Protein 2FMA (pdb70)

Foldseek 3Di:
DFKDKDKDFDDPDWAAPVVQVVVQQVVLVVVQFGWDDKDFADDDDPGTGGIMITITGHD

Sequence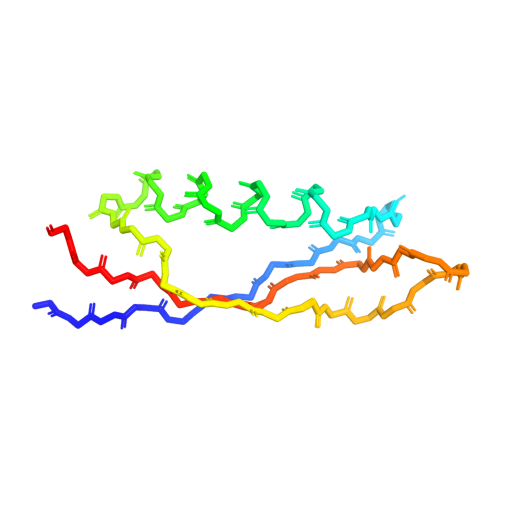 (59 aa):
EACKFLHQERMDVCETHLHWHTVAKETCSEKSTNLHDYGMMLLPCGIDKFRGVEEFVCCPL

Secondary structure (DSSP, 8-state):
---EEEEEE-SS--B-HHHHHHHHHHHHHHTTEEEEEEEEEEEETTTEEEEEEEEEEE-

B-factor: mean 13.14, std 8.06, range [6.63, 53.62]

Nearest PDB structures (foldseek):
  2fjz-assembly1_A  TM=1.017E+00  e=2.260E-12  Homo sapiens
  2fkl-assembly2_B  TM=9.166E-01  e=6.407E-11  Homo sapiens
  4pwq-assembly2_B  TM=9.666E-01  e=7.252E-10  Homo sapiens
  4pwq-assembly1_A  TM=9.651E-01  e=8.268E-10  Homo sapiens
  7mrk-assembly1_A  TM=9.667E-01  e=1.816E-09  Gallus gallus

GO terms:
  GO:1905898 positive regulation of response to endoplasmic reticulum stress (P, IDA)
  GO:0005634 nucleus (C, IGI)
  GO:0003682 chromatin binding (F, IGI)
  GO:0010629 negative regulation of gene expression (P, TAS)
  GO:0141137 positive regulation of gene expression, epigenetic (P, IGI)
  GO:0006357 regulation of transcription by RNA polymerase II (P, IGI)
  GO:0000122 negative regulation of transcription by RNA polymerase II (P, IGI)
  GO:1900221 regulation of amyloid-beta clearance (P, IMP)
  GO:0005515 protein binding (F, IPI)
  GO:0031901 early endosome membrane (C, IDA)
  GO:0005576 extracellular region (C, IDA)
  GO:0106003 amyloid-beta complex (C, IDA)
  GO:1904646 cellular response to amyloid-beta (P, IDA)
  GO:0032224 positive regulation of synaptic transmission, cholinergic (P, IDA)
  GO:0048018 receptor ligand activity (F, IDA)
  GO:0043083 synaptic cleft (C, TAS)
  GO:0005178 integrin binding (F, IDA)
  GO:0070381 endosome to plasma membrane transport vesicle (C, IDA)
  GO:0005739 mitochondrion (C, IDA)
  GO:0005764 lysosome (C, IDA)

Solvent-accessible surface area: 4063 Å² total; per-residue (Å²): 174,78,63,125,115,39,108,70,75,88,186,110,65,33,51,49,84,132,43,2,52,49,28,0,95,108,20,0,74,148,112,74,7,80,35,141,82,57,29,53,31,84,102,27,74,174,79,76,46,84,0,0,62,2,47,1,24,50,165

InterPro domains:
  IPR002223 Pancreatic trypsin inhibitor Kunitz domain [PF00014] (290-341)
  IPR002223 Pancreatic trypsin inhibitor Kunitz domain [PR00759] (288-302)
  IPR002223 Pancreatic trypsin inhibitor Kunitz domain [PR00759] (316-326)
  IPR002223 Pancreatic trypsin inhibitor Kunitz domain [PR00759] (326-341)
  IPR002223 Pancreatic trypsin inhibitor Kunitz domain [PS50279] (291-341)
  IPR002223 Pancreatic trypsin inhibitor Kunitz domain [SM00131] (289-342)
  IPR008154 Amyloidogenic glycoprotein, extracellular [PS51869] (28-189)
  IPR008154 Amyloidogenic glycoprotein, extracellular [SM00006] (24-188)
  IPR008155 Amyloidogenic glycoprotein [PR00203] (177-195)
  IPR008155 Amyloidogenic glycoprotein [PR00203] (382-405)
  IPR008155 Amyloidogenic glycoprotein [PR00203] (699-724)
  IPR008155 Amyloidogenic glycoprotein [PR00203] (745-767)
  IPR008155 Amyloidogenic glycoprotein [PTHR23103] (10-770)
  IPR011178 Amyloidogenic glycoprotein, copper-binding [PF12924] (132-188)
  IPR011993 PH-like domain superfamily [G3DSA:2.30.29.30] (742-770)
  IPR013803 Amyloidogenic glycoprotein, amyloid-beta peptide [PF03494] (676-713)
  IPR0138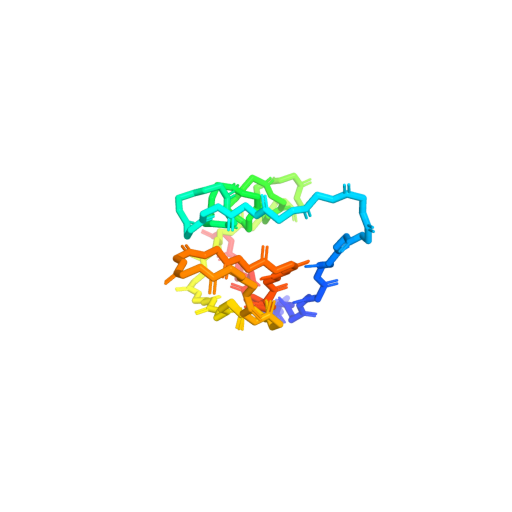03 Amyloidogenic glycoprotein, amyloid-beta peptide [PR00204] (675-688)
  IPR013803 Amyloidogenic glycoprotein, amyloid-beta peptide [PR00204] (689-701)
  IPR013803 Amyloidogenic glycoprotein, amyloid-beta peptide [PR00204] (701-713)
  IPR015849 Amyloidogenic glycoprotein, heparin-binding [PF02177] (31-131)

CATH classification: 3.30.1490.140

Structure (mmCIF, N/CA/C/O backbone):
data_2FMA
#
_entry.id   2FMA
#
_cell.length_a   31.289
_cell.length_b   32.488
_cell.length_c   50.088
_cell.angle_alpha   90.00
_cell.angle_beta   90.00
_cell.angle_gamma   90.00
#
_symmetry.space_group_name_H-M   'P 21 21 21'
#
loop_
_entity.id
_entity.type
_entity.pdbx_description
1 polymer 'Amyloid beta A4 protein precursor'
2 non-polymer GLYCEROL
3 water water
#
loop_
_atom_site.group_PDB
_atom_site.id
_atom_site.type_symbol
_atom_site.label_atom_id
_atom_site.label_alt_id
_atom_site.label_comp_id
_atom_site.label_asym_id
_atom_site.label_entity_id
_atom_site.label_seq_id
_atom_site.pdbx_PDB_ins_code
_atom_site.Cartn_x
_atom_site.Cartn_y
_atom_site.Cartn_z
_atom_site.occupancy
_atom_site.B_iso_or_equiv
_atom_site.auth_seq_id
_atom_site.auth_comp_id
_atom_site.auth_asym_id
_atom_site.auth_atom_id
_atom_site.pdbx_PDB_model_num
ATOM 1 N N . GLU A 1 1 ? 5.922 -4.120 13.259 1.00 23.90 131 GLU A N 1
ATOM 2 C CA . GLU A 1 1 ? 6.535 -3.095 12.537 1.00 25.26 131 GLU A CA 1
ATOM 3 C C . GLU A 1 1 ? 7.192 -2.106 13.546 1.00 20.27 131 GLU A C 1
ATOM 4 O O . GLU A 1 1 ? 6.632 -1.769 14.666 1.00 27.58 131 GLU A O 1
ATOM 10 N N . ALA A 1 2 ? 8.372 -1.678 13.250 1.00 17.75 132 ALA A N 1
ATOM 11 C CA . ALA A 1 2 ? 9.081 -0.663 13.939 1.00 12.12 132 ALA A CA 1
ATOM 12 C C . ALA A 1 2 ? 9.069 0.594 13.112 1.00 11.03 132 ALA A C 1
ATOM 13 O O . ALA A 1 2 ? 8.523 0.642 12.027 1.00 15.97 132 ALA A O 1
ATOM 15 N N . CYS A 1 3 ? 9.729 1.621 13.622 1.00 8.26 133 CYS A N 1
ATOM 16 C CA . CYS A 1 3 ? 9.968 2.835 12.830 1.00 8.15 133 CYS A CA 1
ATOM 17 C C . CYS A 1 3 ? 11.057 2.611 11.838 1.00 7.83 133 CYS A C 1
ATOM 18 O O . CYS A 1 3 ? 11.968 1.763 12.023 1.00 9.43 133 CYS A O 1
ATOM 21 N N . LYS A 1 4 ? 11.059 3.395 10.762 1.00 7.89 134 LYS A N 1
ATOM 22 C CA . LYS A 1 4 ? 12.044 3.323 9.698 1.00 7.89 134 LYS A CA 1
ATOM 23 C C . LYS A 1 4 ? 12.783 4.669 9.619 1.00 7.33 134 LYS A C 1
ATOM 24 O O . LYS A 1 4 ? 12.182 5.720 9.520 1.00 7.99 134 LYS A O 1
ATOM 30 N N . PHE A 1 5 ? 14.128 4.579 9.618 1.00 7.66 135 PHE A N 1
ATOM 31 C CA . PHE A 1 5 ? 15.009 5.714 9.417 1.00 7.44 135 PHE A CA 1
ATOM 32 C C . PHE A 1 5 ? 15.360 5.851 7.953 1.00 7.79 135 PHE A C 1
ATOM 33 O O . PHE A 1 5 ? 15.757 4.856 7.309 1.00 9.50 135 PHE A O 1
ATOM 41 N N . LEU A 1 6 ? 15.223 7.056 7.400 1.00 7.42 136 LEU A N 1
ATOM 42 C CA . LEU A 1 6 ? 15.414 7.355 6.003 1.00 8.36 136 LEU A CA 1
ATOM 43 C C . LEU A 1 6 ? 16.269 8.601 5.842 1.00 8.06 136 LEU A C 1
ATOM 44 O O . LEU A 1 6 ? 16.280 9.491 6.700 1.00 8.20 136 LEU A O 1
ATOM 49 N N . HIS A 1 7 ? 16.992 8.678 4.717 1.00 10.07 137 HIS A N 1
ATOM 50 C CA . HIS A 1 7 ? 17.874 9.767 4.347 1.00 10.15 137 HIS A CA 1
ATOM 51 C C . HIS A 1 7 ? 17.462 10.196 2.929 1.00 9.75 137 HIS A C 1
ATOM 52 O O . HIS A 1 7 ? 17.512 9.367 2.025 1.00 12.52 137 HIS A O 1
ATOM 59 N N . GLN A 1 8 ? 17.143 11.486 2.734 1.00 8.95 138 GLN A N 1
ATOM 60 C CA . GLN A 1 8 ? 16.876 12.008 1.431 1.00 8.86 138 GLN A CA 1
ATOM 61 C C . GLN A 1 8 ? 17.606 13.307 1.237 1.00 8.52 138 GLN A C 1
ATOM 62 O O . GLN A 1 8 ? 17.423 14.243 2.047 1.00 11.42 138 GLN A O 1
ATOM 68 N N . GLU A 1 9 ? 18.390 13.446 0.201 1.00 8.61 139 GLU A N 1
ATOM 69 C CA . GLU A 1 9 ? 19.060 14.676 -0.140 1.00 8.11 139 GLU A CA 1
ATOM 70 C C . GLU A 1 9 ? 18.927 14.937 -1.616 1.00 8.01 139 GLU A C 1
ATOM 71 O O . GLU A 1 9 ? 18.523 14.050 -2.367 1.00 9.02 139 GLU A O 1
ATOM 77 N N . ARG A 1 10 ? 19.290 16.141 -2.041 1.00 8.25 140 ARG A N 1
ATOM 78 C CA . ARG A 1 10 ? 19.346 16.446 -3.425 1.00 9.23 140 ARG A CA 1
ATOM 79 C C . ARG A 1 10 ? 20.573 17.292 -3.723 1.00 7.97 140 ARG A C 1
ATOM 80 O O . ARG A 1 10 ? 21.160 17.900 -2.843 1.00 8.62 140 ARG A O 1
ATOM 88 N N . MET A 1 11 ? 20.904 17.276 -5.015 1.00 7.95 141 MET A N 1
ATOM 89 C CA . MET A 1 11 ? 22.156 17.925 -5.464 1.00 7.99 141 MET A CA 1
ATOM 90 C C . MET A 1 11 ? 21.908 19.065 -6.415 1.00 8.39 141 MET A C 1
ATOM 91 O O . MET A 1 11 ? 22.841 19.690 -6.893 1.00 9.10 141 MET A O 1
ATOM 96 N N . ASP A 1 12 ? 20.613 19.378 -6.740 1.00 8.53 142 ASP A N 1
ATOM 97 C CA . ASP A 1 12 ? 20.248 20.370 -7.723 1.00 8.84 142 ASP A CA 1
ATOM 98 C C . ASP A 1 12 ? 19.830 21.699 -7.135 1.00 8.66 142 ASP A C 1
ATOM 99 O O . ASP A 1 12 ? 19.843 22.685 -7.834 1.00 11.56 142 ASP A O 1
ATOM 104 N N . VAL A 1 13 ? 19.376 21.742 -5.863 1.00 8.48 143 VAL A N 1
ATOM 105 C CA . VAL A 1 13 ? 18.858 22.924 -5.259 1.00 8.90 143 VAL A CA 1
ATOM 106 C C . VAL A 1 13 ? 19.049 22.823 -3.740 1.00 8.54 143 VAL A C 1
ATOM 107 O O . VAL A 1 13 ? 19.044 21.766 -3.223 1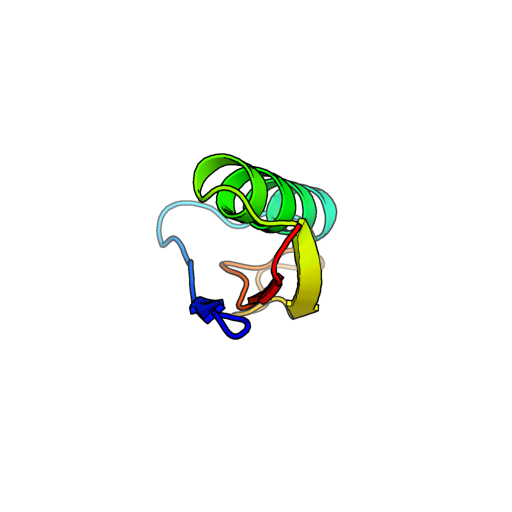.00 10.83 143 VAL A O 1
ATOM 111 N N . CYS A 1 14 ? 19.195 23.999 -3.102 1.00 7.81 144 CYS A N 1
ATOM 112 C CA . CYS A 1 14 ? 19.105 24.133 -1.688 1.00 7.92 144 CYS A CA 1
ATOM 113 C C . CYS A 1 14 ? 17.706 24.602 -1.281 1.00 8.45 144 CYS A C 1
ATOM 114 O O . CYS A 1 14 ? 17.111 25.403 -2.015 1.00 11.45 144 CYS A O 1
ATOM 117 N N . GLU A 1 15 ? 17.209 24.148 -0.145 1.00 7.38 145 GLU A N 1
ATOM 118 C CA . GLU A 1 15 ? 15.842 24.422 0.262 1.00 7.96 145 GLU A CA 1
ATOM 119 C C . GLU A 1 15 ? 15.773 24.653 1.745 1.00 7.45 145 GLU A C 1
ATOM 120 O O . GLU A 1 15 ? 16.642 24.326 2.537 1.00 7.58 145 GLU A O 1
ATOM 126 N N . THR A 1 16 ? 14.652 25.292 2.167 1.00 7.89 146 THR A N 1
ATOM 127 C CA . THR A 1 16 ? 14.460 25.667 3.521 1.00 7.39 146 THR A CA 1
ATOM 128 C C . THR A 1 16 ? 14.009 24.503 4.405 1.00 7.01 146 THR A C 1
ATOM 129 O O . THR A 1 16 ? 13.573 23.439 3.948 1.00 7.33 146 THR A O 1
ATOM 133 N N . HIS A 1 17 ? 14.084 24.747 5.721 1.00 7.24 147 HIS A N 1
ATOM 134 C CA . HIS A 1 17 ? 13.552 23.817 6.701 1.00 7.26 147 HIS A CA 1
ATOM 135 C C . HIS A 1 17 ? 12.125 23.447 6.379 1.00 6.99 147 HIS A C 1
ATOM 136 O O . HIS A 1 17 ? 11.782 22.244 6.406 1.00 7.42 147 HIS A O 1
ATOM 143 N N . LEU A 1 18 ? 11.268 24.402 6.050 1.00 7.06 148 LEU A N 1
ATOM 144 C CA . LEU A 1 18 ? 9.868 24.071 5.745 1.00 7.07 148 LEU A CA 1
ATOM 145 C C . LEU A 1 18 ? 9.780 23.053 4.609 1.00 7.07 148 LEU A C 1
ATOM 146 O O . LEU A 1 18 ? 8.989 22.099 4.690 1.00 7.56 148 LEU A O 1
ATOM 151 N N . HIS A 1 19 ? 10.532 23.261 3.526 1.00 6.99 149 HIS A N 1
ATOM 152 C CA . HIS A 1 19 ? 10.499 22.282 2.444 1.00 7.16 149 HIS A CA 1
ATOM 153 C C . HIS A 1 19 ? 10.889 20.898 2.949 1.00 7.20 149 HIS A C 1
ATOM 154 O O . HIS A 1 19 ? 10.225 19.899 2.631 1.00 7.64 149 HIS A O 1
ATOM 161 N N . TRP A 1 20 ? 12.006 20.802 3.670 1.00 7.00 150 TRP A N 1
ATOM 162 C CA . TRP A 1 20 ? 12.459 19.491 4.087 1.00 7.16 150 TRP A CA 1
ATOM 163 C C . TRP A 1 20 ? 11.530 18.815 5.089 1.00 7.17 150 TRP A C 1
ATOM 164 O O . TRP A 1 20 ? 11.378 17.591 5.074 1.00 7.75 150 TRP A O 1
ATOM 175 N N . HIS A 1 21 ? 10.913 19.603 5.978 1.00 7.51 151 HIS A N 1
ATOM 176 C CA . HIS A 1 21 ? 9.910 19.048 6.864 1.00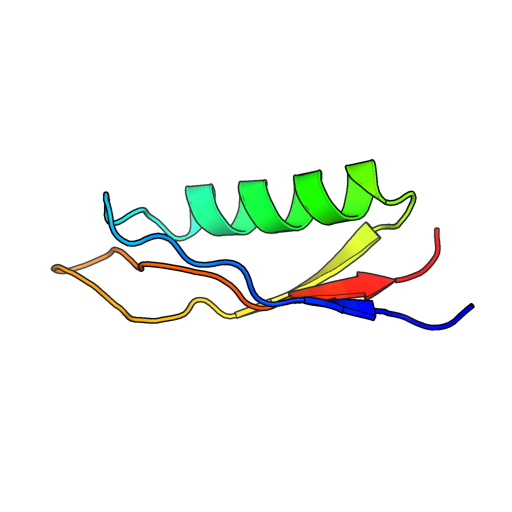 7.77 151 HIS A CA 1
ATOM 177 C C . HIS A 1 21 ? 8.754 18.480 6.080 1.00 7.82 151 HIS A C 1
ATOM 178 O O . HIS A 1 21 ? 8.233 17.405 6.357 1.00 8.21 151 HIS A O 1
ATOM 185 N N . THR A 1 22 ? 8.328 19.242 5.047 1.00 8.03 152 THR A N 1
ATOM 186 C CA . THR A 1 22 ? 7.247 18.779 4.189 1.00 7.91 152 THR A CA 1
ATOM 187 C C . THR A 1 22 ? 7.583 17.472 3.499 1.00 7.72 152 THR A C 1
ATOM 188 O O . THR A 1 22 ? 6.805 16.533 3.468 1.00 8.11 152 THR A O 1
ATOM 192 N N . VAL A 1 23 ? 8.806 17.397 2.947 1.00 7.84 153 VAL A N 1
ATOM 193 C CA . VAL A 1 23 ? 9.279 16.179 2.288 1.00 7.76 153 VAL A CA 1
ATOM 194 C C . VAL A 1 23 ? 9.245 15.004 3.257 1.00 7.66 153 VAL A C 1
ATOM 195 O O . VAL A 1 23 ? 8.766 13.905 2.907 1.00 8.27 153 VAL A O 1
ATOM 199 N N . ALA A 1 24 ? 9.761 15.194 4.449 1.00 7.49 154 ALA A N 1
ATOM 200 C CA . ALA A 1 24 ? 9.808 14.087 5.420 1.00 7.73 154 ALA A CA 1
ATOM 201 C C . ALA A 1 24 ? 8.389 13.630 5.782 1.00 7.52 154 ALA A C 1
ATOM 202 O O . ALA A 1 24 ? 8.102 12.439 5.826 1.00 8.11 154 ALA A O 1
ATOM 204 N N . LYS A 1 25 ? 7.501 14.588 6.076 1.00 7.56 155 LYS A N 1
ATOM 205 C CA . LYS A 1 25 ? 6.151 14.232 6.447 1.00 8.02 155 LYS A CA 1
ATOM 206 C C . LYS A 1 25 ? 5.467 13.480 5.342 1.00 7.84 155 LYS A C 1
ATOM 207 O O . LYS A 1 25 ? 4.811 12.440 5.577 1.00 8.45 155 LYS A O 1
ATOM 213 N N . GLU A 1 26 ? 5.595 13.979 4.118 1.00 8.22 156 GLU A N 1
ATOM 214 C CA . GLU A 1 26 ? 4.878 13.380 2.982 1.00 8.50 156 GLU A CA 1
ATOM 215 C C . GLU A 1 26 ? 5.502 12.016 2.611 1.00 8.52 156 GLU A C 1
ATOM 216 O O . GLU A 1 26 ? 4.735 11.127 2.200 1.00 9.17 156 GLU A O 1
ATOM 222 N N . THR A 1 27 ? 6.785 11.860 2.750 1.00 8.27 157 THR A N 1
ATOM 223 C CA . THR A 1 27 ? 7.381 10.572 2.485 1.00 8.50 157 THR A CA 1
ATOM 224 C C . THR A 1 27 ? 6.914 9.537 3.482 1.00 8.05 157 THR A C 1
ATOM 225 O O . THR A 1 27 ? 6.561 8.412 3.131 1.00 8.86 157 THR A O 1
ATOM 229 N N . CYS A 1 28 ? 6.892 9.898 4.780 1.00 7.78 158 CYS A N 1
ATOM 230 C CA . CYS A 1 28 ? 6.354 8.940 5.728 1.00 7.82 158 CYS A CA 1
ATOM 231 C C . CYS A 1 28 ? 4.931 8.560 5.379 1.00 7.98 158 CYS A C 1
ATOM 232 O O . CYS A 1 28 ? 4.568 7.383 5.386 1.00 8.74 158 CYS A O 1
ATOM 235 N N . SER A 1 29 ? 4.100 9.568 5.040 1.00 8.23 159 SER A N 1
ATOM 236 C CA . SER A 1 29 ? 2.712 9.270 4.750 1.00 9.36 159 SER A CA 1
ATOM 237 C C . SER A 1 29 ? 2.587 8.343 3.510 1.00 9.42 159 SER A C 1
ATOM 238 O O . SER A 1 29 ? 1.702 7.456 3.526 1.00 10.90 159 SER A O 1
ATOM 241 N N . GLU A 1 30 ? 3.423 8.499 2.488 1.00 9.27 160 GLU A N 1
ATOM 242 C CA . GLU A 1 30 ? 3.430 7.635 1.324 1.00 10.16 160 GLU A CA 1
ATOM 243 C C . GLU A 1 30 ? 3.742 6.184 1.713 1.00 10.39 160 GLU A C 1
ATOM 244 O O . GLU A 1 30 ? 3.425 5.287 0.935 1.00 12.63 160 GLU A O 1
ATOM 250 N N . LYS A 1 31 ? 4.451 5.974 2.819 1.00 9.06 161 LYS A N 1
ATOM 251 C CA . LYS A 1 31 ? 4.840 4.680 3.282 1.00 8.80 161 LYS A CA 1
ATOM 252 C C . LYS A 1 31 ? 3.963 4.199 4.412 1.00 8.58 161 LYS A C 1
ATOM 253 O O . LYS A 1 31 ? 4.336 3.247 5.165 1.00 9.43 161 LYS A O 1
ATOM 259 N N . SER A 1 32 ? 2.779 4.752 4.557 1.00 9.36 162 SER A N 1
ATOM 260 C CA . SER A 1 32 ? 1.813 4.334 5.493 1.00 9.49 162 SER A CA 1
ATOM 261 C C . SER A 1 32 ? 2.329 4.413 6.9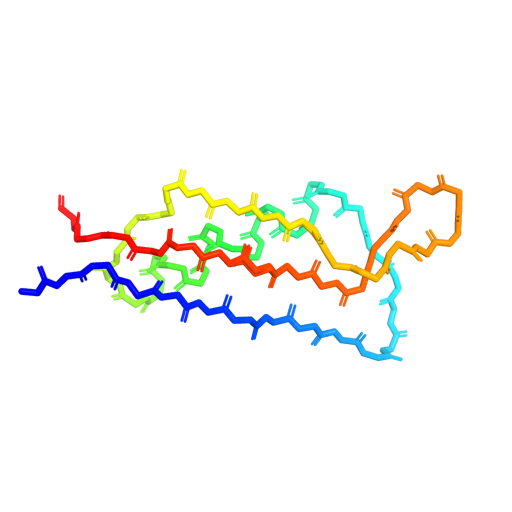83 1.00 9.52 162 SER A C 1
ATOM 262 O O . SER A 1 32 ? 2.158 3.501 7.752 1.00 11.55 162 SER A O 1
ATOM 265 N N . THR A 1 33 ? 2.959 5.543 7.273 1.00 9.05 163 THR A N 1
ATOM 266 C CA . THR A 1 33 ? 3.521 5.871 8.580 1.00 8.83 163 THR A CA 1
ATOM 267 C C . THR A 1 33 ? 3.329 7.359 8.845 1.00 8.66 163 THR A C 1
ATOM 268 O O . THR A 1 33 ? 2.896 8.105 7.988 1.00 9.99 163 THR A O 1
ATOM 272 N N . ASN A 1 34 ? 3.686 7.774 10.070 1.00 9.17 164 ASN A N 1
ATOM 273 C CA . ASN A 1 34 ? 3.713 9.171 10.445 1.00 9.04 164 ASN A CA 1
ATOM 274 C C . ASN A 1 34 ? 5.122 9.588 10.828 1.00 8.56 164 ASN A C 1
ATOM 275 O O . ASN A 1 34 ? 5.816 8.898 11.581 1.00 9.54 164 ASN A O 1
ATOM 280 N N . LEU A 1 35 ? 5.542 10.762 10.408 1.00 8.79 165 LEU A N 1
ATOM 281 C CA . LEU A 1 35 ? 6.813 11.316 10.819 1.00 8.42 165 LEU A CA 1
ATOM 282 C C . LEU A 1 35 ? 6.851 11.555 12.266 1.00 8.64 165 LEU A C 1
ATOM 283 O O . LEU A 1 35 ? 5.923 12.191 12.860 1.00 10.50 165 LEU A O 1
ATOM 288 N N . HIS A 1 36 ? 7.925 11.110 12.950 1.00 8.53 166 HIS A N 1
ATOM 289 C CA . HIS A 1 36 ? 8.121 11.417 14.327 1.00 8.93 166 HIS A CA 1
ATOM 290 C C . HIS A 1 36 ? 9.156 12.469 14.507 1.00 10.68 166 HIS A C 1
ATOM 291 O O . HIS A 1 36 ? 8.939 13.383 15.332 1.00 12.15 166 HIS A O 1
ATOM 298 N N . ASP A 1 37 ? 10.284 12.333 13.889 1.00 10.96 167 ASP A N 1
ATOM 299 C CA . ASP A 1 37 ? 11.343 13.270 14.095 1.00 11.05 167 ASP A CA 1
ATOM 300 C C . ASP A 1 37 ? 12.296 13.279 12.878 1.00 10.57 167 ASP A C 1
ATOM 301 O O . ASP A 1 37 ? 12.235 12.415 12.003 1.00 8.83 167 ASP A O 1
ATOM 306 N N . TYR A 1 38 ? 13.041 14.358 12.773 1.00 11.27 168 TYR A N 1
ATOM 307 C CA . TYR A 1 38 ? 13.801 14.648 11.565 1.00 9.41 168 TYR A CA 1
ATOM 308 C C . TYR A 1 38 ? 14.904 15.606 11.895 1.00 10.08 168 TYR A C 1
ATOM 309 O O . TYR A 1 38 ? 14.865 16.332 12.911 1.00 14.55 168 TYR A O 1
ATOM 318 N N . GLY A 1 39 ? 15.918 15.647 11.031 1.00 8.67 169 GLY A N 1
ATOM 319 C CA . GLY A 1 39 ? 16.990 16.594 11.126 1.00 9.48 169 GLY A CA 1
ATOM 320 C C . GLY A 1 39 ? 17.489 16.929 9.703 1.00 7.60 169 GLY A C 1
ATOM 321 O O . GLY A 1 39 ? 17.619 16.071 8.860 1.00 9.27 169 GLY A O 1
ATOM 322 N N A MET A 1 40 ? 17.728 18.226 9.460 0.60 7.88 170 MET A N 1
ATOM 323 N N B MET A 1 40 ? 17.784 18.220 9.546 0.40 6.81 170 MET A N 1
ATOM 324 C CA A MET A 1 40 ? 18.223 18.595 8.130 0.60 7.41 170 MET A CA 1
ATOM 325 C CA B MET A 1 40 ? 18.256 18.712 8.336 0.40 6.90 170 MET A CA 1
ATOM 326 C C A MET A 1 40 ? 19.699 18.201 7.974 0.60 7.28 170 MET A C 1
ATOM 327 C C B MET A 1 40 ? 19.671 18.177 8.016 0.40 6.83 170 MET A C 1
ATOM 328 O O A MET A 1 40 ? 20.398 17.995 8.929 0.60 8.27 170 MET A O 1
ATOM 329 O O B MET A 1 40 ? 20.490 17.776 8.884 0.40 6.95 170 MET A O 1
ATOM 338 N N . LEU A 1 41 ? 20.081 18.179 6.718 1.00 7.47 171 LEU A N 1
ATOM 339 C CA . LEU A 1 41 ? 21.411 17.794 6.271 1.00 7.92 171 LEU A CA 1
ATOM 340 C C . LEU A 1 41 ? 22.006 18.884 5.435 1.00 7.37 171 LEU A C 1
ATOM 341 O O . LEU A 1 41 ? 21.286 19.566 4.651 1.00 7.82 171 LEU A O 1
ATOM 346 N N . LEU A 1 42 ? 23.331 19.003 5.499 1.00 7.58 172 LEU A N 1
ATOM 347 C CA . LEU A 1 42 ? 24.100 19.711 4.446 1.00 7.96 172 LEU A CA 1
ATOM 348 C C . LEU A 1 42 ? 23.650 21.155 4.332 1.00 7.63 172 LEU A C 1
ATOM 349 O O . LEU A 1 42 ? 23.157 21.616 3.267 1.00 7.74 172 LEU A O 1
ATOM 354 N N . PRO A 1 43 ? 23.803 21.936 5.407 1.00 7.74 173 PRO A N 1
ATOM 355 C CA . PRO A 1 43 ? 23.410 23.347 5.352 1.00 7.92 173 PRO A CA 1
ATOM 356 C C . PRO A 1 43 ? 24.069 24.074 4.196 1.00 7.80 173 PRO A C 1
ATOM 357 O O . PRO A 1 43 ? 25.254 23.855 3.901 1.00 8.99 173 PRO A O 1
ATOM 361 N N . CYS A 1 44 ? 23.316 24.967 3.582 1.00 7.73 174 CYS A N 1
ATOM 362 C CA . CYS A 1 44 ? 23.636 25.635 2.319 1.00 8.27 174 CYS A CA 1
ATOM 363 C C . CYS A 1 44 ? 23.210 27.077 2.428 1.00 8.34 174 CYS A C 1
ATOM 364 O O . CYS A 1 44 ? 22.170 27.387 3.013 1.00 9.50 174 CYS A O 1
ATOM 367 N N . GLY A 1 45 ? 23.914 28.030 1.817 1.00 9.34 175 GLY A N 1
ATOM 368 C CA . GLY A 1 45 ? 23.597 29.355 1.794 1.00 10.37 175 GLY A CA 1
ATOM 369 C C . GLY A 1 45 ? 23.595 29.902 3.217 1.00 9.37 175 GLY A C 1
ATOM 370 O O . GLY A 1 45 ? 24.266 29.407 4.147 1.00 12.94 175 GLY A O 1
ATOM 371 N N . ILE A 1 46 ? 22.711 30.877 3.393 1.00 11.31 176 ILE A N 1
ATOM 372 C CA . ILE A 1 46 ? 22.595 31.478 4.749 1.00 11.91 176 ILE A CA 1
ATOM 373 C C . ILE A 1 46 ? 21.480 30.738 5.534 1.00 11.76 176 ILE A C 1
ATOM 374 O O . ILE A 1 46 ? 21.476 30.817 6.768 1.00 13.21 176 ILE A O 1
ATOM 379 N N . ASP A 1 47 ? 20.528 30.066 4.951 1.00 11.09 177 ASP A N 1
ATOM 380 C CA . ASP A 1 47 ? 19.330 29.559 5.639 1.00 11.27 177 ASP A CA 1
ATOM 381 C C . ASP A 1 47 ? 18.686 28.290 4.991 1.00 9.50 177 ASP A C 1
ATOM 382 O O . ASP A 1 47 ? 17.569 27.959 5.308 1.00 11.71 177 ASP A O 1
ATOM 387 N N . LYS A 1 48 ? 19.487 27.608 4.162 1.00 8.00 178 LYS A N 1
ATOM 388 C CA . LYS A 1 48 ? 18.942 26.455 3.468 1.00 7.46 178 LYS A CA 1
ATOM 389 C C . LYS A 1 48 ? 19.750 25.207 3.753 1.00 7.02 178 LYS A C 1
ATOM 390 O O . LYS A 1 48 ? 20.710 25.203 4.558 1.00 7.30 178 LYS A O 1
ATOM 396 N N . PHE A 1 49 ? 19.329 24.092 3.142 1.00 6.97 179 PHE A N 1
ATOM 397 C CA . PHE A 1 49 ? 19.833 22.770 3.407 1.00 6.81 179 PHE A CA 1
ATOM 398 C C . PHE A 1 49 ? 19.652 21.949 2.155 1.00 6.82 179 PHE A C 1
ATOM 399 O O . PHE A 1 49 ? 18.819 22.255 1.302 1.00 7.35 179 PHE A O 1
ATOM 407 N N . ARG A 1 50 ? 20.385 20.825 2.062 1.00 7.17 180 ARG A N 1
ATOM 408 C CA . ARG A 1 50 ? 20.301 19.933 0.897 1.00 6.89 180 ARG A CA 1
ATOM 409 C C . ARG A 1 50 ? 19.731 18.580 1.223 1.00 7.28 180 ARG A C 1
ATOM 410 O O . ARG A 1 50 ? 19.656 17.741 0.304 1.00 8.16 180 ARG A O 1
ATOM 418 N N . GLY A 1 51 ? 19.198 18.336 2.422 1.00 7.28 181 GLY A N 1
ATOM 419 C CA . GLY A 1 51 ? 18.525 17.101 2.653 1.00 7.47 181 GLY A CA 1
ATOM 420 C C . GLY A 1 51 ? 17.950 17.036 4.062 1.00 7.31 181 GLY A C 1
ATOM 421 O O . GLY A 1 51 ? 17.968 17.984 4.805 1.00 7.08 181 GLY A O 1
ATOM 422 N N . VAL A 1 52 ? 17.457 15.814 4.340 1.00 7.29 182 VAL A N 1
ATOM 423 C CA . VAL A 1 52 ? 16.783 15.541 5.629 1.00 7.01 182 VAL A CA 1
ATOM 424 C C . VAL A 1 52 ? 16.971 14.064 5.911 1.00 7.08 182 VAL A C 1
ATOM 425 O O . VAL A 1 52 ? 16.903 13.204 5.044 1.00 8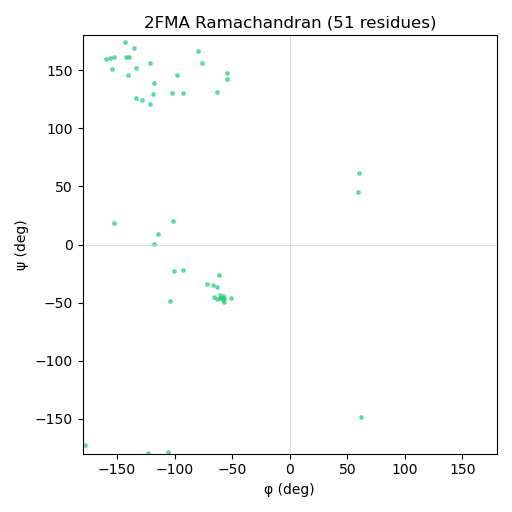.22 182 VAL A O 1
ATOM 429 N N A GLU A 1 53 ? 17.286 13.732 7.138 0.55 6.99 183 GLU A N 1
ATOM 430 N N B GLU A 1 53 ? 17.136 13.791 7.277 0.45 6.80 183 GLU A N 1
ATOM 431 C CA A GLU A 1 53 ? 17.088 12.352 7.586 0.55 7.27 183 GLU A CA 1
ATOM 432 C CA B GLU A 1 53 ? 17.236 12.464 7.930 0.45 7.18 183 GLU A CA 1
ATOM 433 C C A GLU A 1 53 ? 15.957 12.343 8.539 0.55 6.73 183 GLU A C 1
ATOM 434 C C B GLU A 1 53 ? 15.992 12.408 8.928 0.45 6.63 183 GLU A C 1
ATOM 435 O O A GLU A 1 53 ? 15.625 13.400 9.172 0.55 6.97 183 GLU A O 1
ATOM 436 O O B GLU A 1 53 ? 15.789 13.249 9.649 0.45 7.27 183 GLU A O 1
ATOM 447 N N . PHE A 1 5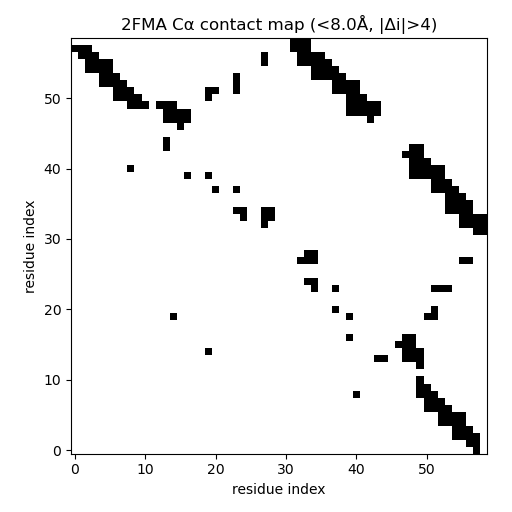4 ? 15.242 11.250 8.724 1.00 7.11 184 PHE A N 1
ATOM 448 C CA . PHE A 1 54 ? 13.981 11.279 9.432 1.00 7.14 184 PHE A CA 1
ATOM 449 C C . PHE A 1 54 ? 13.542 9.847 9.789 1.00 7.16 184 PHE A C 1
ATOM 450 O O . PHE A 1 54 ? 13.971 8.884 9.214 1.00 7.51 184 PHE A O 1
ATOM 458 N N . VAL A 1 55 ? 12.653 9.815 10.799 1.00 7.17 185 VAL A N 1
ATOM 459 C CA . VAL A 1 55 ? 12.159 8.582 11.338 1.00 7.20 185 VAL A CA 1
ATOM 460 C C . VAL A 1 55 ? 10.638 8.573 11.201 1.00 7.18 185 VAL A C 1
ATOM 461 O O . VAL A 1 5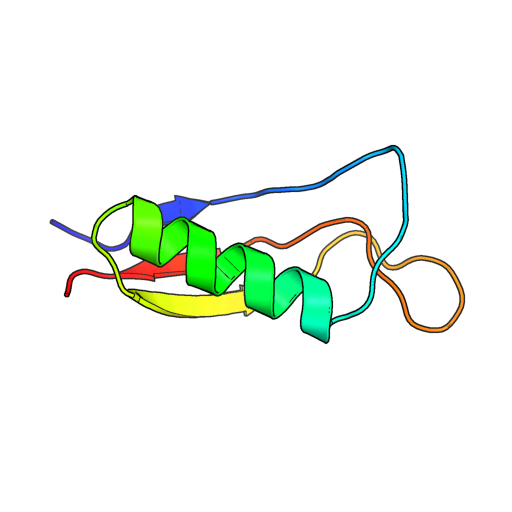5 ? 9.954 9.454 11.736 1.00 8.01 185 VAL A O 1
ATOM 465 N N . CYS A 1 56 ? 10.173 7.548 10.464 1.00 7.01 186 CYS A N 1
ATOM 466 C CA . CYS A 1 56 ? 8.759 7.322 10.219 1.00 7.65 186 CYS A CA 1
ATOM 467 C C . CYS A 1 56 ? 8.279 6.190 11.130 1.00 7.87 186 CYS A C 1
ATOM 468 O O . CYS A 1 56 ? 8.892 5.142 11.137 1.00 9.98 186 CYS A O 1
ATOM 471 N N . CYS A 1 57 ? 7.185 6.389 11.847 1.00 7.99 187 CYS A N 1
ATOM 472 C CA . CYS A 1 57 ? 6.708 5.355 12.779 1.00 8.27 187 CYS A CA 1
ATOM 473 C C . CYS A 1 57 ? 5.303 4.909 12.432 1.00 8.51 187 CYS A C 1
ATOM 474 O O . CYS A 1 57 ? 4.534 5.603 11.813 1.00 9.17 187 CYS A O 1
ATOM 477 N N . PRO A 1 58 ? 4.986 3.688 12.867 1.00 10.35 188 PRO A N 1
ATOM 478 C CA . PRO A 1 58 ? 3.649 3.124 12.555 1.00 10.90 188 PRO A CA 1
ATOM 479 C C . PRO A 1 58 ? 2.566 4.019 12.987 1.00 12.43 188 PRO A C 1
ATOM 480 O O . PRO A 1 58 ? 2.611 4.677 13.989 1.00 15.13 188 PRO A O 1
ATOM 484 N N . LEU A 1 59 ? 1.466 3.935 12.139 1.00 15.68 189 LEU A N 1
ATOM 485 C CA . LEU A 1 59 ? 0.278 4.652 12.301 1.00 19.40 189 LEU A CA 1
ATOM 486 C C . LEU A 1 59 ? -0.343 4.231 13.634 1.00 21.38 189 LEU A C 1
ATOM 487 O O . LEU A 1 59 ? -1.188 5.027 14.139 1.00 23.37 189 LEU A O 1
#

Organism: Homo sapiens (NCBI:txid9606)

Radius of gyration: 11.5 Å; Cα contacts (8 Å, |Δi|>4): 123; chains: 1; bounding box: 24×35×22 Å